Protein AF-A0A5B7AL41-F1 (afdb_monomer_lite)

Organism: Davidia involucrata (NCBI:txid16924)

Structure (mmCIF, N/CA/C/O backbone):
data_AF-A0A5B7AL41-F1
#
_entry.id   AF-A0A5B7AL41-F1
#
loop_
_atom_site.group_PDB
_atom_site.id
_atom_site.type_symbol
_atom_site.label_atom_id
_atom_site.label_alt_id
_atom_site.label_comp_id
_atom_site.label_asym_id
_atom_site.label_entity_id
_atom_site.label_seq_id
_atom_site.pdbx_PDB_ins_code
_atom_site.Cartn_x
_atom_site.Cartn_y
_atom_site.Cartn_z
_atom_site.occupancy
_atom_site.B_iso_or_equiv
_atom_site.auth_seq_id
_atom_site.auth_comp_id
_atom_site.auth_asym_id
_atom_site.auth_atom_id
_atom_site.pdbx_PDB_model_num
ATOM 1 N N . VAL A 1 1 ? -0.081 4.317 -8.641 1.00 76.62 1 VAL A N 1
ATOM 2 C CA . VAL A 1 1 ? -0.497 2.925 -8.338 1.00 76.62 1 VAL A CA 1
ATOM 3 C C . VAL A 1 1 ? -1.844 2.518 -8.952 1.00 76.62 1 VAL A C 1
ATOM 5 O O . VAL A 1 1 ? -1.943 1.401 -9.431 1.00 76.62 1 VAL A O 1
ATOM 8 N N . GLN A 1 2 ? -2.861 3.392 -9.031 1.00 84.31 2 GLN A N 1
ATOM 9 C CA . GLN A 1 2 ? -4.194 3.039 -9.576 1.00 84.31 2 GLN A CA 1
ATOM 10 C C . GLN A 1 2 ? -4.186 2.470 -11.009 1.00 84.31 2 GLN A C 1
ATOM 12 O O . GLN A 1 2 ? -5.017 1.640 -11.354 1.00 84.31 2 GLN A O 1
ATOM 17 N N . LYS A 1 3 ? -3.205 2.856 -11.834 1.00 85.50 3 LYS A N 1
ATOM 18 C CA . LYS A 1 3 ? -3.050 2.375 -13.218 1.00 85.50 3 LYS A CA 1
ATOM 19 C C . LYS A 1 3 ? -2.398 0.987 -13.339 1.00 85.50 3 LYS A C 1
ATOM 21 O O . LYS A 1 3 ? -2.112 0.562 -14.450 1.00 85.50 3 LYS A O 1
ATOM 26 N N . ILE A 1 4 ? -2.139 0.269 -12.241 1.00 90.50 4 ILE A N 1
ATOM 27 C CA . ILE A 1 4 ? -1.418 -1.020 -12.268 1.00 90.50 4 ILE A CA 1
ATOM 28 C C . ILE A 1 4 ? -2.083 -2.068 -13.178 1.00 90.50 4 ILE A C 1
ATOM 30 O O . ILE A 1 4 ? -1.396 -2.867 -13.816 1.00 90.50 4 ILE A O 1
ATOM 34 N N . ASN A 1 5 ? -3.410 -2.028 -13.298 1.00 92.12 5 ASN A N 1
ATOM 35 C CA . ASN A 1 5 ? -4.171 -2.944 -14.146 1.00 92.12 5 ASN A CA 1
ATOM 36 C C . ASN A 1 5 ? -4.150 -2.586 -15.637 1.00 92.12 5 ASN A C 1
ATOM 38 O O . ASN A 1 5 ? -4.479 -3.441 -16.450 1.00 92.12 5 ASN A O 1
ATOM 42 N N . ALA A 1 6 ? -3.699 -1.386 -16.011 1.00 93.12 6 ALA A N 1
ATOM 43 C CA . ALA A 1 6 ? -3.519 -1.019 -17.416 1.00 93.12 6 ALA A CA 1
ATOM 44 C C . ALA A 1 6 ? -2.322 -1.741 -18.064 1.00 93.12 6 ALA A C 1
ATOM 46 O O . ALA A 1 6 ? -2.228 -1.819 -19.285 1.00 93.12 6 ALA A O 1
ATOM 47 N N . PHE A 1 7 ? -1.408 -2.279 -17.253 1.00 93.44 7 PHE A N 1
ATOM 48 C CA . PHE A 1 7 ? -0.200 -2.949 -17.723 1.00 93.44 7 PHE A CA 1
ATOM 49 C C . PHE A 1 7 ? -0.327 -4.465 -17.616 1.00 93.44 7 PHE A C 1
ATOM 51 O O . PHE A 1 7 ? -0.818 -4.982 -16.610 1.00 93.44 7 PHE A O 1
ATOM 58 N N . LYS A 1 8 ? 0.179 -5.183 -18.623 1.00 93.38 8 LYS A N 1
ATOM 59 C CA . LYS A 1 8 ? 0.196 -6.655 -18.641 1.00 93.38 8 LYS A CA 1
ATOM 60 C C . LYS A 1 8 ? 1.533 -7.223 -18.164 1.00 93.38 8 LYS A C 1
ATOM 62 O O . LYS A 1 8 ? 1.548 -8.239 -17.474 1.00 93.38 8 LYS A O 1
ATOM 67 N N . ALA A 1 9 ? 2.653 -6.567 -18.475 1.00 95.38 9 ALA A N 1
ATOM 68 C CA . ALA A 1 9 ? 3.969 -7.089 -18.127 1.00 95.38 9 ALA A CA 1
ATOM 69 C C . ALA A 1 9 ? 4.297 -6.891 -16.630 1.00 95.38 9 ALA A C 1
ATOM 71 O O . ALA A 1 9 ? 4.069 -5.807 -16.082 1.00 95.38 9 ALA A O 1
ATOM 72 N N . PRO A 1 10 ? 4.933 -7.876 -15.961 1.00 93.38 10 PRO A N 1
ATOM 73 C CA . PRO A 1 10 ? 5.306 -7.767 -14.546 1.00 93.38 10 PRO A CA 1
ATOM 74 C C . PRO A 1 10 ? 6.286 -6.614 -14.293 1.00 93.38 10 PRO A C 1
ATOM 76 O O . PRO A 1 10 ? 6.238 -5.974 -13.246 1.00 93.38 10 PRO A O 1
ATOM 79 N N . ARG A 1 11 ? 7.138 -6.295 -15.280 1.00 93.44 11 ARG A N 1
ATOM 80 C CA . ARG A 1 11 ? 8.038 -5.131 -15.246 1.00 93.44 11 ARG A CA 1
ATOM 81 C C . ARG A 1 11 ? 7.278 -3.817 -15.094 1.00 93.44 11 ARG A C 1
ATOM 83 O O . ARG A 1 11 ? 7.656 -2.982 -14.283 1.00 93.44 11 ARG A O 1
ATOM 90 N N . GLU A 1 12 ? 6.254 -3.620 -15.911 1.00 94.38 12 GLU A N 1
ATOM 91 C CA . GLU A 1 12 ? 5.517 -2.360 -15.982 1.00 94.38 12 GLU A CA 1
ATOM 92 C C . GLU A 1 12 ? 4.621 -2.177 -14.756 1.00 94.38 12 GLU A C 1
ATOM 94 O O . GLU A 1 12 ? 4.572 -1.091 -14.178 1.00 94.38 12 GLU A O 1
ATOM 99 N N . LYS A 1 13 ? 3.997 -3.268 -14.290 1.00 94.50 13 LYS A N 1
ATOM 100 C CA . LYS A 1 13 ? 3.268 -3.283 -13.015 1.00 94.50 13 LYS A CA 1
ATOM 101 C C . LYS A 1 13 ? 4.177 -2.893 -11.849 1.00 94.50 13 LYS A C 1
ATOM 103 O O . LYS A 1 13 ? 3.818 -2.015 -11.064 1.00 94.50 13 LYS A O 1
ATOM 108 N N . LEU A 1 14 ? 5.373 -3.486 -11.779 1.00 92.94 14 LEU A N 1
ATOM 109 C CA . LEU A 1 14 ? 6.380 -3.131 -10.780 1.00 92.94 14 LEU A CA 1
ATOM 110 C C . LEU A 1 14 ? 6.813 -1.665 -10.917 1.00 92.94 14 LEU A C 1
ATOM 112 O O . LEU A 1 14 ? 6.890 -0.962 -9.920 1.00 92.94 14 LEU A O 1
ATOM 116 N N . LEU A 1 15 ? 7.022 -1.153 -12.129 1.00 92.94 15 LEU A N 1
ATOM 117 C CA . LEU A 1 15 ? 7.406 0.246 -12.326 1.00 92.94 15 LEU A CA 1
ATOM 118 C C . LEU A 1 15 ? 6.336 1.231 -11.818 1.00 92.94 15 LEU A C 1
ATOM 120 O O . LEU A 1 15 ? 6.678 2.243 -11.209 1.00 92.94 15 LEU A O 1
ATOM 124 N N . CYS A 1 16 ? 5.045 0.927 -11.995 1.00 92.81 16 CYS A N 1
ATOM 125 C CA . CYS A 1 16 ? 3.952 1.737 -11.436 1.00 92.81 16 CYS A CA 1
ATOM 126 C C . CYS A 1 16 ? 4.025 1.835 -9.901 1.00 92.81 16 CYS A C 1
ATOM 128 O O . CYS A 1 16 ? 3.726 2.881 -9.317 1.00 92.81 16 CYS A O 1
ATOM 130 N N . ILE A 1 17 ? 4.435 0.738 -9.269 1.00 90.38 17 ILE A N 1
ATOM 131 C CA . ILE A 1 17 ? 4.696 0.623 -7.838 1.00 90.38 17 ILE A CA 1
ATOM 132 C C . ILE A 1 17 ? 5.919 1.462 -7.439 1.00 90.38 17 ILE A C 1
ATOM 134 O O . ILE A 1 17 ? 5.795 2.332 -6.581 1.00 90.38 17 ILE A O 1
ATOM 138 N N . LEU A 1 18 ? 7.065 1.270 -8.099 1.00 92.25 18 LEU A N 1
ATOM 139 C CA . LEU A 1 18 ? 8.312 1.965 -7.756 1.00 92.25 18 LEU A CA 1
ATOM 140 C C . LEU A 1 18 ? 8.166 3.482 -7.908 1.00 92.25 18 LEU A C 1
ATOM 142 O O . LEU A 1 18 ? 8.621 4.239 -7.056 1.00 92.25 18 LEU A O 1
ATOM 146 N N . ASN A 1 19 ? 7.468 3.932 -8.953 1.00 94.06 19 ASN A N 1
ATOM 147 C CA . ASN A 1 19 ? 7.177 5.349 -9.151 1.00 94.06 19 ASN A CA 1
ATOM 148 C C . ASN A 1 19 ? 6.333 5.923 -8.004 1.00 94.06 19 ASN A C 1
ATOM 150 O O . ASN A 1 19 ? 6.572 7.048 -7.582 1.00 94.06 19 ASN A O 1
ATOM 154 N N . CYS A 1 20 ? 5.384 5.151 -7.463 1.00 94.38 20 CYS A N 1
ATOM 155 C CA . CYS A 1 20 ? 4.616 5.561 -6.287 1.00 94.38 20 CYS A CA 1
ATOM 156 C C . CYS A 1 20 ? 5.526 5.745 -5.063 1.00 94.38 20 CYS A C 1
ATOM 158 O O . CYS A 1 20 ? 5.447 6.770 -4.394 1.00 94.38 20 CYS A O 1
ATOM 160 N N . CYS A 1 21 ? 6.413 4.783 -4.800 1.00 94.81 21 CYS A N 1
ATOM 161 C CA . CYS A 1 21 ? 7.341 4.831 -3.669 1.00 94.81 21 CYS A CA 1
ATOM 162 C C . CYS A 1 21 ? 8.326 6.004 -3.777 1.00 94.81 21 CYS A C 1
ATOM 164 O O . CYS A 1 21 ? 8.546 6.713 -2.801 1.00 94.81 21 CYS A O 1
ATOM 166 N N . ARG A 1 22 ? 8.859 6.270 -4.975 1.00 94.44 22 ARG A N 1
ATOM 167 C CA . ARG A 1 22 ? 9.744 7.419 -5.226 1.00 94.44 22 ARG A CA 1
ATOM 168 C C . ARG A 1 22 ? 9.040 8.754 -5.009 1.00 94.44 22 ARG A C 1
ATOM 170 O O . ARG A 1 22 ? 9.622 9.647 -4.408 1.00 94.44 22 ARG A O 1
ATOM 177 N N . VAL A 1 23 ? 7.785 8.884 -5.447 1.00 95.94 23 VAL A N 1
ATOM 178 C CA . VAL A 1 23 ? 6.986 10.090 -5.175 1.00 95.94 23 VAL A CA 1
ATOM 179 C C . VAL A 1 23 ? 6.793 10.282 -3.671 1.00 95.94 23 VAL A C 1
ATOM 181 O O . VAL A 1 23 ? 7.005 11.387 -3.187 1.00 95.94 23 VAL A O 1
ATOM 184 N N . ILE A 1 24 ? 6.461 9.223 -2.927 1.00 95.62 24 ILE A N 1
ATOM 185 C CA . ILE A 1 24 ? 6.329 9.291 -1.463 1.00 95.62 24 ILE A CA 1
ATOM 186 C C . ILE A 1 24 ? 7.642 9.756 -0.818 1.00 95.62 24 ILE A C 1
ATOM 188 O O . ILE A 1 24 ? 7.625 10.702 -0.038 1.00 95.62 24 ILE A O 1
ATOM 192 N N . ASN A 1 25 ? 8.777 9.153 -1.182 1.00 93.44 25 ASN A N 1
ATOM 193 C CA . ASN A 1 25 ? 10.080 9.533 -0.631 1.00 93.44 25 ASN A CA 1
ATOM 194 C C . ASN A 1 25 ? 10.456 10.979 -0.955 1.00 93.44 25 ASN A C 1
ATOM 196 O O . ASN A 1 25 ? 10.926 11.694 -0.078 1.00 93.44 25 ASN A O 1
ATOM 200 N N . ASN A 1 26 ? 10.195 11.443 -2.177 1.00 93.88 26 ASN A N 1
ATOM 201 C CA . ASN A 1 26 ? 10.446 12.835 -2.546 1.00 93.88 26 ASN A CA 1
ATOM 202 C C . ASN A 1 26 ? 9.580 13.806 -1.729 1.00 93.88 26 ASN A C 1
ATOM 204 O O . ASN A 1 26 ? 10.062 14.854 -1.310 1.00 93.88 26 ASN A O 1
ATOM 208 N N . LEU A 1 27 ? 8.314 13.461 -1.478 1.00 94.94 27 LEU A N 1
ATOM 209 C CA . LEU A 1 27 ? 7.431 14.275 -0.640 1.00 94.94 27 LEU A CA 1
ATOM 210 C C . LEU A 1 27 ? 7.889 14.295 0.822 1.00 94.94 27 LEU A C 1
ATOM 212 O O . LEU A 1 27 ? 7.888 15.358 1.436 1.00 94.94 27 LEU A O 1
ATOM 216 N N . LEU A 1 28 ? 8.318 13.150 1.357 1.00 93.94 28 LEU A N 1
ATOM 217 C CA . LEU A 1 28 ? 8.868 1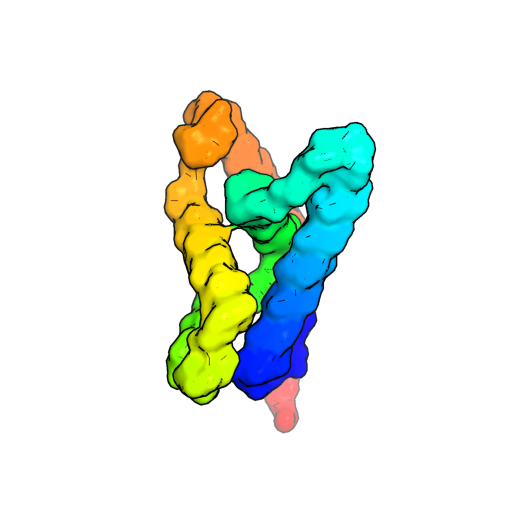3.052 2.709 1.00 93.94 28 LEU A CA 1
ATOM 218 C C . LEU A 1 28 ? 10.153 13.869 2.858 1.00 93.94 28 LEU A C 1
ATOM 220 O O . LEU A 1 28 ? 10.287 14.607 3.828 1.00 93.94 28 LEU A O 1
ATOM 224 N N . LEU A 1 29 ? 11.059 13.790 1.878 1.00 92.31 29 LEU A N 1
ATOM 225 C CA . LEU A 1 29 ? 12.282 14.593 1.853 1.00 92.31 29 LEU A CA 1
ATOM 226 C C . LEU A 1 29 ? 11.948 16.084 1.854 1.00 92.31 29 LEU A C 1
ATOM 228 O O . LEU A 1 29 ? 12.495 16.827 2.657 1.00 92.31 29 LEU A O 1
ATOM 232 N N . ASN A 1 30 ? 11.014 16.520 1.007 1.00 91.00 30 ASN A N 1
ATOM 233 C CA . ASN A 1 30 ? 10.599 17.922 0.954 1.00 91.00 30 ASN A CA 1
ATOM 234 C C . ASN A 1 30 ? 10.001 18.406 2.283 1.00 91.00 30 ASN A C 1
ATOM 236 O O . ASN A 1 30 ? 10.278 19.528 2.699 1.00 91.00 30 ASN A O 1
ATOM 240 N N . ALA A 1 31 ? 9.206 17.567 2.952 1.00 89.62 31 ALA A N 1
ATOM 241 C CA . ALA A 1 31 ? 8.624 17.889 4.252 1.00 89.62 31 ALA A CA 1
ATOM 242 C C . ALA A 1 31 ? 9.681 17.971 5.368 1.00 89.62 31 ALA A C 1
ATOM 244 O O . ALA A 1 31 ? 9.533 18.772 6.284 1.00 89.62 31 ALA A O 1
ATOM 245 N N . SER A 1 32 ? 10.758 17.184 5.283 1.00 87.56 32 SER A N 1
ATOM 246 C CA . SER A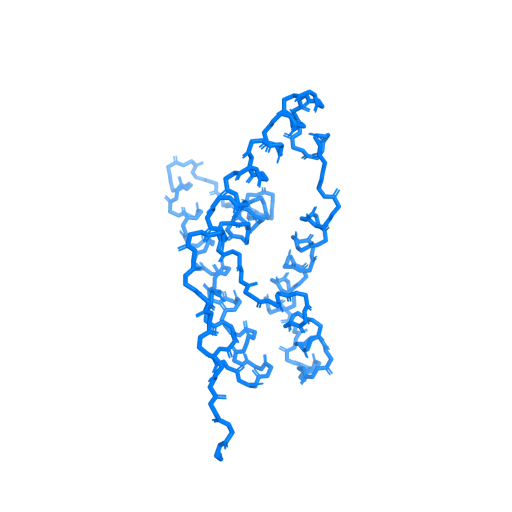 1 32 ? 11.814 17.135 6.299 1.00 87.56 32 SER A CA 1
ATOM 247 C C . SER A 1 32 ? 12.967 18.119 6.063 1.00 87.56 32 SER A C 1
ATOM 249 O O . SER A 1 32 ? 13.885 18.185 6.885 1.00 87.56 32 SER A O 1
ATOM 251 N N . MET A 1 33 ? 12.924 18.920 4.988 1.00 81.19 33 MET A N 1
ATOM 252 C CA . MET A 1 33 ? 13.963 19.913 4.665 1.00 81.19 33 MET A CA 1
ATOM 253 C C . MET A 1 33 ? 14.204 20.916 5.801 1.00 81.19 33 MET A C 1
ATOM 255 O O . MET A 1 33 ? 15.336 21.343 6.009 1.00 81.19 33 MET A O 1
ATOM 259 N N . SER A 1 34 ? 13.166 21.275 6.562 1.00 76.75 34 SER A N 1
ATOM 260 C CA . SER A 1 34 ? 13.278 22.184 7.712 1.00 76.75 34 SER A CA 1
ATOM 261 C C . SER A 1 34 ? 13.851 21.529 8.970 1.00 76.75 34 SER A C 1
ATOM 263 O O . SER A 1 34 ? 14.305 22.230 9.868 1.00 76.75 34 SER A O 1
ATOM 265 N N . GLU A 1 35 ? 13.829 20.199 9.054 1.00 79.00 35 GLU A N 1
ATOM 266 C CA . GLU A 1 35 ? 14.186 19.437 10.258 1.00 79.00 35 GLU A CA 1
ATOM 267 C C . GLU A 1 35 ? 15.593 18.825 10.189 1.00 79.00 35 GLU A C 1
ATOM 269 O O . GLU A 1 35 ? 16.028 18.165 11.130 1.00 79.00 35 GLU A O 1
ATOM 274 N N . ASN A 1 36 ? 16.310 19.032 9.076 1.00 77.38 36 ASN A N 1
ATOM 275 C CA . ASN A 1 36 ? 17.651 18.498 8.809 1.00 77.38 36 ASN A CA 1
ATOM 276 C C . ASN A 1 36 ? 17.780 16.979 9.070 1.00 77.38 36 ASN A C 1
ATOM 278 O O . ASN A 1 36 ? 18.850 16.481 9.425 1.00 77.38 36 ASN A O 1
ATOM 282 N N . ARG A 1 37 ? 16.672 16.243 8.905 1.00 85.62 37 ARG A N 1
ATOM 283 C CA . ARG A 1 37 ? 16.583 14.787 9.066 1.00 85.62 37 ARG A CA 1
ATOM 284 C C . ARG A 1 37 ? 16.252 14.133 7.729 1.00 85.62 37 ARG A C 1
ATOM 286 O O . ARG A 1 37 ? 15.437 14.650 6.961 1.00 85.62 37 ARG A O 1
ATOM 293 N N . VAL A 1 38 ? 16.861 12.981 7.461 1.00 86.81 38 VAL A N 1
ATOM 294 C CA . VAL A 1 38 ? 16.547 12.170 6.278 1.00 86.81 38 VAL A CA 1
ATOM 295 C C . VAL A 1 38 ? 15.461 11.158 6.662 1.00 86.81 38 VAL A C 1
ATOM 297 O O . VAL A 1 38 ? 15.687 10.398 7.604 1.00 86.81 38 VAL A O 1
ATOM 300 N N . PRO A 1 39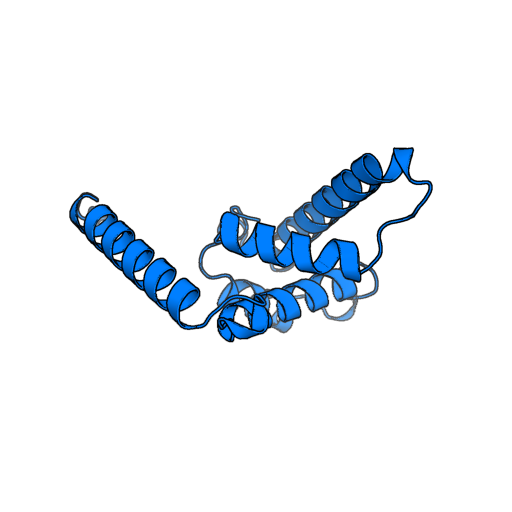 ? 14.307 11.129 5.969 1.00 89.19 39 PRO A N 1
ATOM 301 C CA . PRO A 1 39 ? 13.239 10.176 6.248 1.00 89.19 39 PRO A CA 1
ATOM 302 C C . PRO A 1 39 ? 13.709 8.732 6.070 1.00 89.19 39 PRO A C 1
ATOM 304 O O . PRO A 1 39 ? 14.361 8.397 5.075 1.00 89.19 39 PRO A O 1
ATOM 307 N N . GLY A 1 40 ? 13.362 7.881 7.031 1.00 90.75 40 GLY A N 1
ATOM 308 C CA . GLY A 1 40 ? 13.696 6.459 7.039 1.00 90.75 40 GLY A CA 1
ATOM 309 C C . GLY A 1 40 ? 12.518 5.553 6.677 1.00 90.75 40 GLY A C 1
ATOM 310 O O . GLY A 1 40 ? 11.468 5.992 6.206 1.00 90.75 40 GLY A O 1
ATOM 311 N N . ALA A 1 41 ? 12.684 4.251 6.929 1.00 90.75 41 ALA A N 1
ATOM 312 C CA . ALA A 1 41 ? 11.623 3.261 6.735 1.00 90.75 41 ALA A CA 1
ATOM 313 C C . ALA A 1 41 ? 10.396 3.533 7.623 1.00 90.75 41 ALA A C 1
ATOM 315 O O . ALA A 1 41 ? 9.268 3.357 7.163 1.00 90.75 41 ALA A O 1
ATOM 316 N N . ASP A 1 42 ? 10.616 4.016 8.848 1.00 91.06 42 ASP A N 1
ATOM 317 C CA . ASP A 1 42 ? 9.555 4.309 9.817 1.00 91.06 42 ASP A CA 1
ATOM 318 C C . ASP A 1 42 ? 8.746 5.565 9.451 1.00 91.06 42 ASP A C 1
ATOM 320 O O . ASP A 1 42 ? 7.574 5.660 9.802 1.00 91.06 42 ASP A O 1
ATOM 324 N N . ASP A 1 43 ? 9.321 6.492 8.675 1.00 93.88 43 ASP A N 1
ATOM 325 C CA . ASP A 1 43 ? 8.569 7.594 8.060 1.00 93.88 43 ASP A CA 1
ATOM 326 C C . ASP A 1 43 ? 7.841 7.125 6.784 1.00 93.88 43 ASP A C 1
ATOM 328 O O . ASP A 1 43 ? 6.726 7.551 6.482 1.00 93.88 43 ASP A O 1
ATOM 332 N N . PHE A 1 44 ? 8.466 6.230 6.012 1.00 95.81 44 PHE A N 1
ATOM 333 C CA . PHE A 1 44 ? 7.973 5.791 4.706 1.00 95.81 44 PHE A CA 1
ATOM 334 C C . PHE A 1 44 ? 6.797 4.811 4.779 1.00 95.81 44 PHE A C 1
ATOM 336 O O . PHE A 1 44 ? 5.792 4.996 4.085 1.00 95.81 44 PHE A O 1
ATOM 343 N N . LEU A 1 45 ? 6.916 3.740 5.568 1.00 96.31 45 LEU A N 1
ATOM 344 C CA .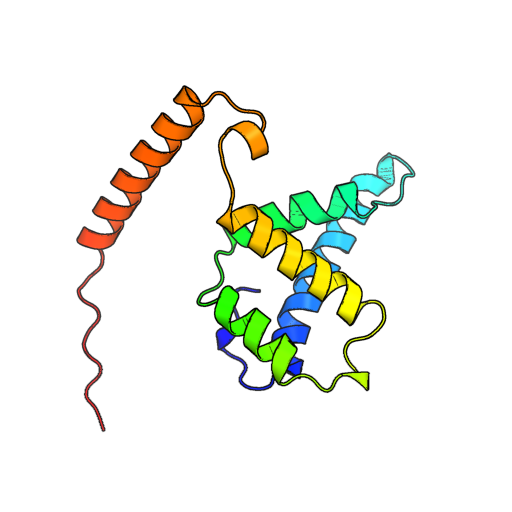 LEU A 1 45 ? 5.959 2.633 5.558 1.00 96.31 45 LEU A CA 1
ATOM 345 C C . LEU A 1 45 ? 4.544 3.056 6.002 1.00 96.31 45 LEU A C 1
ATOM 347 O O . LEU A 1 45 ? 3.594 2.681 5.306 1.00 96.31 45 LEU A O 1
ATOM 351 N N . PRO A 1 46 ? 4.353 3.873 7.058 1.00 96.56 46 PRO A N 1
ATOM 352 C CA . PRO A 1 46 ? 3.024 4.372 7.418 1.00 96.56 46 PRO A CA 1
ATOM 353 C C . PRO A 1 46 ? 2.382 5.197 6.296 1.00 96.56 46 PRO A C 1
ATOM 355 O O . PRO A 1 46 ? 1.198 5.030 5.993 1.00 96.56 46 PRO A O 1
ATOM 358 N N . VAL A 1 47 ? 3.171 6.030 5.606 1.00 97.38 47 VAL A N 1
ATOM 359 C CA . VAL A 1 47 ? 2.685 6.814 4.460 1.00 97.38 47 VAL A CA 1
ATOM 360 C C . VAL A 1 47 ? 2.331 5.902 3.288 1.00 97.38 47 VAL A C 1
ATOM 362 O O . VAL A 1 47 ? 1.303 6.104 2.642 1.00 97.38 47 VAL A O 1
ATOM 365 N N . LEU A 1 48 ? 3.120 4.857 3.032 1.00 97.38 48 LEU A N 1
ATOM 366 C CA . LEU A 1 48 ? 2.804 3.858 2.015 1.00 97.38 48 LEU A CA 1
ATOM 367 C C . LEU A 1 48 ? 1.485 3.131 2.318 1.00 97.38 48 LEU A C 1
ATOM 369 O O . LEU A 1 48 ? 0.659 2.997 1.413 1.00 97.38 48 LEU A O 1
ATOM 373 N N . ILE A 1 49 ? 1.267 2.695 3.564 1.00 97.31 49 ILE A N 1
ATOM 374 C CA . ILE A 1 49 ? 0.013 2.062 4.010 1.00 97.31 49 ILE A CA 1
ATOM 375 C C . ILE A 1 49 ? -1.164 3.007 3.759 1.00 97.31 49 ILE A C 1
ATOM 377 O O . ILE A 1 49 ? -2.133 2.627 3.097 1.00 97.31 49 ILE A O 1
ATOM 381 N N . TYR A 1 50 ? -1.048 4.260 4.201 1.00 96.81 50 TYR A N 1
ATOM 382 C CA . TYR A 1 50 ? -2.075 5.277 3.995 1.00 96.81 50 TYR A CA 1
ATOM 383 C C . TYR A 1 50 ? -2.389 5.494 2.507 1.00 96.81 50 TYR A C 1
ATOM 385 O O . TYR A 1 50 ? -3.554 5.475 2.101 1.00 96.81 50 TYR A O 1
ATOM 393 N N . VAL A 1 51 ? -1.359 5.638 1.666 1.00 96.94 51 VAL A N 1
ATOM 394 C CA . VAL A 1 51 ? -1.524 5.806 0.215 1.00 96.94 51 VAL A CA 1
ATOM 395 C C . VAL A 1 51 ? -2.192 4.581 -0.410 1.00 96.94 51 VAL A C 1
ATOM 397 O O . VAL A 1 51 ? -3.037 4.753 -1.286 1.00 96.94 51 VAL A O 1
ATOM 400 N N . MET A 1 52 ? -1.877 3.356 0.025 1.00 95.56 52 MET A N 1
ATOM 401 C CA . MET A 1 52 ? -2.536 2.144 -0.485 1.00 95.56 52 MET A CA 1
ATOM 402 C C . MET A 1 52 ? -4.018 2.083 -0.104 1.00 95.56 52 MET A C 1
ATOM 404 O O . MET A 1 52 ? -4.837 1.772 -0.969 1.00 95.56 52 MET A O 1
ATOM 408 N N . ILE A 1 53 ? -4.371 2.438 1.138 1.00 95.44 53 ILE A N 1
ATOM 409 C CA . ILE A 1 53 ? -5.769 2.507 1.595 1.00 95.44 53 ILE A CA 1
ATOM 410 C C . ILE A 1 53 ? -6.541 3.542 0.770 1.00 95.44 53 ILE A C 1
ATOM 412 O O . ILE A 1 53 ? -7.611 3.244 0.242 1.00 95.44 53 ILE A O 1
ATOM 416 N N . LYS A 1 54 ? -5.988 4.751 0.611 1.00 95.56 54 LYS A N 1
ATOM 417 C CA . LYS A 1 54 ? -6.649 5.836 -0.130 1.00 95.56 54 LYS A CA 1
ATOM 418 C C . LYS A 1 54 ? -6.735 5.571 -1.629 1.00 95.56 54 LYS A C 1
ATOM 420 O O . LYS A 1 54 ? -7.746 5.890 -2.245 1.00 95.56 54 LYS A O 1
ATOM 425 N N . ALA A 1 55 ? -5.690 5.006 -2.229 1.00 94.88 55 ALA A N 1
ATOM 426 C CA . ALA A 1 55 ? -5.683 4.707 -3.655 1.00 94.88 55 ALA A CA 1
ATOM 427 C C . ALA A 1 55 ? -6.571 3.506 -4.008 1.00 94.88 55 ALA A C 1
ATOM 429 O O . ALA A 1 55 ? -7.052 3.462 -5.141 1.00 94.88 55 ALA A O 1
ATOM 430 N N . ASN A 1 56 ? -6.729 2.554 -3.076 1.00 93.50 56 ASN A N 1
ATOM 431 C CA . ASN A 1 56 ? -7.480 1.302 -3.207 1.00 93.50 56 ASN A CA 1
ATOM 432 C C . ASN A 1 56 ? -7.323 0.636 -4.593 1.00 93.50 56 ASN A C 1
ATOM 434 O O . ASN A 1 56 ? -8.299 0.490 -5.335 1.00 93.50 56 ASN A O 1
ATOM 438 N N . PRO A 1 57 ? -6.086 0.295 -5.011 1.00 92.50 57 PRO A N 1
ATOM 439 C CA . PRO A 1 57 ? -5.852 -0.234 -6.346 1.00 92.50 57 PRO A CA 1
ATOM 440 C C . PRO A 1 57 ? -6.566 -1.585 -6.533 1.00 92.50 57 PRO A C 1
ATOM 442 O O . PRO A 1 57 ? -6.400 -2.492 -5.707 1.00 92.50 57 PRO A O 1
ATOM 445 N N . PRO A 1 58 ? -7.320 -1.766 -7.632 1.00 91.19 58 PRO A N 1
ATOM 446 C CA . PRO A 1 58 ? -8.065 -2.994 -7.866 1.00 91.19 58 PRO A CA 1
ATOM 447 C C . PRO A 1 58 ? -7.123 -4.195 -7.966 1.00 91.19 58 PRO A C 1
ATOM 449 O O . PRO A 1 58 ? -6.054 -4.128 -8.573 1.00 91.19 58 PRO A O 1
ATOM 452 N N . GLN A 1 59 ? -7.539 -5.316 -7.371 1.00 94.31 59 GLN A N 1
ATOM 453 C CA . GLN A 1 59 ? -6.813 -6.590 -7.415 1.00 94.31 59 GLN A CA 1
ATOM 454 C C . GLN A 1 59 ? -5.358 -6.488 -6.917 1.00 94.31 59 GLN A C 1
ATOM 456 O O . GLN A 1 59 ? -4.472 -7.170 -7.439 1.00 94.31 59 GLN A O 1
ATOM 461 N N . LEU A 1 60 ? -5.084 -5.646 -5.912 1.00 93.88 60 LEU A N 1
ATOM 462 C CA . LEU A 1 60 ? -3.733 -5.452 -5.373 1.00 93.88 60 LEU A CA 1
ATOM 463 C C . LEU A 1 60 ? -3.051 -6.777 -5.003 1.00 93.88 60 LEU A C 1
ATOM 465 O O . LEU A 1 60 ? -1.927 -7.024 -5.431 1.00 93.88 60 LEU A O 1
ATOM 469 N N . HIS A 1 61 ? -3.749 -7.655 -4.275 1.00 94.94 61 HIS A N 1
ATOM 470 C CA . HIS A 1 61 ? -3.228 -8.970 -3.886 1.00 94.94 61 HIS A CA 1
ATOM 471 C C . HIS A 1 61 ? -2.735 -9.772 -5.101 1.00 94.94 61 HIS A C 1
ATOM 473 O O . HIS A 1 61 ? -1.596 -10.243 -5.121 1.00 94.94 61 HIS A O 1
ATOM 479 N N . SER A 1 62 ? -3.574 -9.890 -6.132 1.00 96.38 62 SER A N 1
ATOM 480 C CA . SER A 1 62 ? -3.250 -10.641 -7.347 1.00 96.38 62 SER A CA 1
ATOM 481 C C . SER A 1 62 ? -2.108 -9.996 -8.128 1.00 96.38 62 SER A C 1
ATOM 483 O O . SER A 1 62 ? -1.233 -10.707 -8.611 1.00 96.38 62 SER A O 1
ATOM 485 N N . ASN A 1 63 ? -2.063 -8.663 -8.209 1.00 96.12 63 ASN A N 1
ATOM 486 C CA . ASN A 1 63 ? -0.968 -7.947 -8.863 1.00 96.12 63 ASN A CA 1
ATOM 487 C C . ASN A 1 63 ? 0.378 -8.190 -8.172 1.00 96.12 63 ASN A C 1
ATOM 489 O O . ASN A 1 63 ? 1.364 -8.465 -8.854 1.00 96.12 63 ASN A O 1
ATOM 493 N N . LEU A 1 64 ? 0.428 -8.119 -6.837 1.00 95.44 64 LEU A N 1
ATOM 494 C CA . LEU A 1 64 ? 1.660 -8.377 -6.089 1.00 95.44 64 LEU A CA 1
ATOM 495 C C . LEU A 1 64 ? 2.119 -9.826 -6.275 1.00 95.44 64 LEU A C 1
ATOM 497 O O . LEU A 1 64 ? 3.280 -10.059 -6.608 1.00 95.44 64 LEU A O 1
ATOM 501 N N . LYS A 1 65 ? 1.200 -10.794 -6.168 1.00 95.88 65 LYS A N 1
ATOM 502 C CA . LYS A 1 65 ? 1.507 -12.211 -6.407 1.00 95.88 65 LYS A CA 1
ATOM 503 C C . LYS A 1 65 ? 1.997 -12.459 -7.837 1.00 95.88 65 LYS A C 1
ATOM 505 O O . LYS A 1 65 ? 2.959 -13.192 -8.038 1.00 95.88 65 LYS A O 1
ATOM 510 N N . PHE A 1 66 ? 1.384 -11.814 -8.827 1.00 96.31 66 PHE A N 1
ATOM 511 C CA . PHE A 1 66 ? 1.808 -11.897 -10.223 1.00 96.31 66 PHE A CA 1
ATOM 512 C C . PHE A 1 66 ? 3.229 -11.356 -10.425 1.00 96.31 66 PHE A C 1
ATOM 514 O O . PHE A 1 66 ? 4.051 -12.009 -11.063 1.00 96.31 66 PHE A O 1
ATOM 521 N N . ILE A 1 67 ? 3.555 -10.194 -9.853 1.00 95.38 67 ILE A N 1
ATOM 522 C CA . ILE A 1 67 ? 4.917 -9.646 -9.924 1.00 95.38 67 ILE A CA 1
ATOM 523 C C . ILE A 1 67 ? 5.908 -10.610 -9.267 1.00 95.38 67 ILE A C 1
ATOM 525 O O . ILE A 1 67 ? 6.936 -10.901 -9.868 1.00 95.38 67 ILE A O 1
ATOM 529 N N . GLN A 1 68 ? 5.587 -11.144 -8.087 1.00 93.69 68 GLN A N 1
ATOM 530 C CA . GLN A 1 68 ? 6.456 -12.078 -7.368 1.00 93.69 68 GLN A CA 1
ATOM 531 C C . GLN A 1 68 ? 6.757 -13.350 -8.171 1.00 93.69 68 GLN A C 1
ATOM 533 O O . GLN A 1 68 ? 7.881 -13.835 -8.136 1.00 93.69 68 GLN A O 1
ATOM 538 N N . LEU A 1 69 ? 5.767 -13.889 -8.888 1.00 94.69 69 LEU A N 1
ATOM 539 C CA . LEU A 1 69 ? 5.910 -15.145 -9.630 1.00 94.69 69 LEU A CA 1
ATOM 540 C C . LEU A 1 69 ? 6.538 -14.971 -11.019 1.00 94.69 69 LEU A C 1
ATOM 542 O O . LEU A 1 69 ? 7.246 -15.862 -11.478 1.00 94.69 69 LEU A O 1
ATOM 546 N N . TYR A 1 70 ? 6.266 -13.855 -11.703 1.00 95.38 70 TYR A N 1
ATOM 547 C CA . TYR A 1 70 ? 6.598 -13.695 -13.126 1.00 95.38 70 TYR A CA 1
ATOM 548 C C . TYR A 1 70 ? 7.651 -12.616 -13.415 1.00 95.38 70 TYR A C 1
ATOM 550 O O . TYR A 1 70 ? 8.079 -12.456 -14.562 1.00 95.38 70 TYR A O 1
ATOM 558 N N . ARG A 1 71 ? 8.106 -11.847 -12.417 1.00 93.38 71 ARG A N 1
ATOM 559 C CA . ARG A 1 71 ? 9.257 -10.949 -12.587 1.00 93.38 71 ARG A CA 1
ATOM 560 C C . ARG A 1 71 ? 10.545 -11.775 -12.604 1.00 93.38 71 ARG A C 1
ATOM 562 O O . ARG A 1 71 ? 10.744 -12.644 -11.767 1.00 93.38 71 ARG A O 1
ATOM 569 N N . ARG A 1 72 ? 11.465 -11.464 -13.527 1.00 89.19 72 ARG A N 1
ATOM 570 C CA . ARG A 1 72 ? 12.810 -12.065 -13.532 1.00 89.19 72 ARG A CA 1
ATOM 571 C C . ARG A 1 72 ? 13.496 -11.813 -12.185 1.00 89.19 72 ARG A C 1
ATOM 573 O O . ARG A 1 72 ? 13.713 -10.654 -11.840 1.00 89.19 72 ARG A O 1
ATOM 580 N N . GLN A 1 73 ? 13.873 -12.871 -11.468 1.00 82.50 73 GLN A N 1
ATOM 581 C CA . GLN A 1 73 ? 14.411 -12.755 -10.107 1.00 82.50 73 GLN A CA 1
ATOM 582 C C . GLN A 1 73 ? 15.699 -11.920 -10.040 1.00 82.50 73 GLN A C 1
ATOM 584 O O . GLN A 1 73 ? 15.863 -11.122 -9.124 1.00 82.50 73 GLN A O 1
ATOM 589 N N . ALA A 1 74 ? 16.561 -12.021 -11.059 1.00 85.12 74 ALA A N 1
ATOM 590 C CA . ALA A 1 74 ? 17.781 -11.214 -11.184 1.00 85.12 74 ALA A CA 1
ATOM 591 C C . ALA A 1 74 ? 17.519 -9.693 -11.233 1.00 85.12 74 ALA A C 1
ATOM 593 O O . ALA A 1 74 ? 18.423 -8.895 -11.025 1.00 85.12 74 ALA A O 1
ATOM 594 N N . GLU A 1 75 ? 16.280 -9.288 -11.512 1.00 84.38 75 GLU A N 1
ATOM 595 C CA . GLU A 1 75 ? 15.857 -7.894 -11.655 1.00 84.38 75 GLU A CA 1
ATOM 596 C C . GLU A 1 75 ? 15.003 -7.404 -10.478 1.00 84.38 75 GLU A C 1
ATOM 598 O O . GLU A 1 75 ? 14.525 -6.267 -10.489 1.00 84.38 75 GLU A O 1
ATOM 603 N N . LEU A 1 76 ? 14.734 -8.276 -9.505 1.00 86.50 76 LEU A N 1
ATOM 604 C CA . LEU A 1 76 ? 14.027 -7.950 -8.273 1.00 86.50 76 LEU A CA 1
ATOM 605 C C . LEU A 1 76 ? 15.050 -7.906 -7.134 1.00 86.50 76 LEU A C 1
ATOM 607 O O . LEU A 1 76 ? 15.042 -8.736 -6.231 1.00 86.50 76 LEU A O 1
ATOM 611 N N . VAL A 1 77 ? 15.971 -6.946 -7.227 1.00 88.94 77 VAL A N 1
ATOM 612 C CA . VAL A 1 77 ? 17.097 -6.746 -6.303 1.00 88.94 77 VAL A CA 1
ATOM 613 C C . VAL A 1 77 ? 17.189 -5.275 -5.882 1.00 88.94 77 VAL A C 1
ATOM 615 O O . VAL A 1 77 ? 16.605 -4.405 -6.531 1.00 88.94 77 VAL A O 1
ATOM 618 N N . SER A 1 78 ? 17.931 -4.989 -4.806 1.00 92.62 78 SER A N 1
ATOM 619 C CA . SER A 1 78 ? 18.185 -3.625 -4.309 1.00 92.62 78 SER A CA 1
ATOM 620 C C . SER A 1 78 ? 16.888 -2.821 -4.076 1.00 92.62 78 SER A C 1
ATOM 622 O O . SER A 1 78 ? 15.952 -3.343 -3.471 1.00 92.62 78 SER A O 1
ATOM 624 N N . GLU A 1 79 ? 16.806 -1.576 -4.559 1.00 92.31 79 GLU A N 1
ATOM 625 C CA . GLU A 1 79 ? 15.654 -0.670 -4.419 1.00 92.31 79 GLU A CA 1
ATOM 626 C C . GLU A 1 79 ? 14.330 -1.340 -4.828 1.00 92.31 79 GLU A C 1
ATOM 628 O O . GLU A 1 79 ? 13.317 -1.212 -4.136 1.00 92.31 79 GLU A O 1
ATOM 633 N N . ALA A 1 80 ? 14.335 -2.107 -5.925 1.00 91.88 80 ALA A N 1
ATOM 634 C CA . ALA A 1 80 ? 13.132 -2.770 -6.415 1.00 91.88 80 ALA A CA 1
ATOM 635 C C . ALA A 1 80 ? 12.629 -3.846 -5.444 1.00 91.88 80 ALA A C 1
ATOM 637 O O . ALA A 1 80 ? 11.428 -3.920 -5.184 1.00 91.88 80 ALA A O 1
ATOM 638 N N . ALA A 1 81 ? 13.540 -4.650 -4.887 1.00 93.56 81 ALA A N 1
ATOM 639 C CA . ALA A 1 81 ? 13.202 -5.638 -3.866 1.00 93.56 81 ALA A CA 1
ATOM 640 C C . ALA A 1 81 ? 12.731 -4.964 -2.574 1.00 93.56 81 ALA A C 1
ATOM 642 O O . ALA A 1 81 ? 11.723 -5.369 -2.007 1.00 93.56 81 ALA A O 1
ATOM 643 N N . TYR A 1 82 ? 13.416 -3.902 -2.145 1.00 94.31 82 TYR A N 1
ATOM 644 C CA . TYR A 1 82 ? 13.079 -3.162 -0.933 1.00 94.31 82 TYR A CA 1
ATOM 645 C C . TYR A 1 82 ? 11.652 -2.597 -0.975 1.00 94.31 82 TYR A C 1
ATOM 647 O O . TYR A 1 82 ? 10.855 -2.857 -0.070 1.00 94.31 82 TYR A O 1
ATOM 655 N N . TYR A 1 83 ? 11.286 -1.869 -2.035 1.00 94.69 83 TYR A N 1
ATOM 656 C CA . TYR A 1 83 ? 9.928 -1.330 -2.154 1.00 94.69 83 TYR A CA 1
ATOM 657 C C . TYR A 1 83 ? 8.880 -2.422 -2.349 1.00 94.69 83 TYR A C 1
ATOM 659 O O . TYR A 1 83 ? 7.772 -2.301 -1.825 1.00 94.69 83 TYR A O 1
ATOM 667 N N . PHE A 1 84 ? 9.214 -3.495 -3.071 1.00 95.00 84 PHE A N 1
ATOM 668 C CA . PHE A 1 84 ? 8.305 -4.624 -3.218 1.00 95.00 84 PHE A CA 1
ATOM 669 C C . PHE A 1 84 ? 8.005 -5.281 -1.864 1.00 95.00 84 PHE A C 1
ATOM 671 O O . PHE A 1 84 ? 6.838 -5.494 -1.542 1.00 95.00 84 PHE A O 1
ATOM 678 N N . THR A 1 85 ? 9.024 -5.507 -1.030 1.00 95.19 85 THR A N 1
ATOM 679 C CA . THR A 1 85 ? 8.856 -6.014 0.339 1.00 95.19 85 THR A CA 1
ATOM 680 C C . THR A 1 85 ? 7.994 -5.078 1.181 1.00 95.19 85 THR A C 1
ATOM 682 O O . THR A 1 85 ? 7.038 -5.538 1.796 1.00 95.19 85 THR A O 1
ATOM 685 N N . ASN A 1 86 ? 8.249 -3.765 1.152 1.00 95.88 86 ASN A N 1
ATOM 686 C CA . ASN A 1 86 ? 7.429 -2.788 1.880 1.00 95.88 86 ASN A CA 1
ATOM 687 C C . ASN A 1 86 ? 5.956 -2.814 1.447 1.00 95.88 86 ASN A C 1
ATOM 689 O O . ASN A 1 86 ? 5.066 -2.690 2.282 1.00 95.88 86 ASN A O 1
ATOM 693 N N . LEU A 1 87 ? 5.675 -3.016 0.158 1.00 95.19 87 LEU A N 1
ATOM 694 C CA . LEU A 1 87 ? 4.304 -3.160 -0.333 1.00 95.19 87 LEU A CA 1
ATOM 695 C C . LEU A 1 87 ? 3.642 -4.460 0.099 1.00 95.19 87 LEU A C 1
ATOM 697 O O . LEU A 1 87 ? 2.453 -4.453 0.413 1.00 95.19 87 LEU A O 1
ATOM 701 N N . VAL A 1 88 ? 4.384 -5.567 0.110 1.00 95.94 88 VAL A N 1
ATOM 702 C CA . VAL A 1 88 ? 3.882 -6.835 0.646 1.00 95.94 88 VAL A CA 1
ATOM 703 C C . VAL A 1 88 ? 3.560 -6.675 2.132 1.00 95.94 88 VAL A C 1
ATOM 705 O O . VAL A 1 88 ? 2.468 -7.066 2.539 1.00 95.94 88 VAL A O 1
ATOM 708 N N . SER A 1 89 ? 4.430 -6.021 2.907 1.00 96.19 89 SER A N 1
ATOM 709 C CA . SER A 1 89 ? 4.188 -5.693 4.317 1.00 96.19 89 SER A CA 1
ATOM 710 C C . SER A 1 89 ? 2.976 -4.781 4.501 1.00 96.19 89 SER A C 1
ATOM 712 O O . SER A 1 89 ? 2.106 -5.095 5.306 1.00 96.19 89 SER A O 1
ATOM 714 N N . ALA A 1 90 ? 2.859 -3.705 3.716 1.00 96.69 90 ALA A N 1
ATOM 715 C CA . ALA A 1 90 ? 1.717 -2.794 3.772 1.00 96.69 90 ALA A CA 1
ATOM 716 C C . ALA A 1 90 ? 0.401 -3.515 3.450 1.00 96.69 90 ALA A C 1
ATOM 718 O O . ALA A 1 90 ? -0.591 -3.351 4.155 1.00 96.69 90 ALA A O 1
ATOM 719 N N . LYS A 1 91 ? 0.392 -4.362 2.414 1.00 95.88 91 LYS A N 1
ATOM 720 C CA . LYS A 1 91 ? -0.762 -5.200 2.077 1.00 95.88 91 LYS A CA 1
ATOM 721 C C . LYS A 1 91 ? -1.109 -6.144 3.228 1.00 95.88 91 LYS A C 1
ATOM 723 O O . LYS A 1 91 ? -2.289 -6.293 3.514 1.00 95.88 91 LYS A O 1
ATOM 728 N N . SER A 1 92 ? -0.127 -6.800 3.847 1.00 96.69 92 SER A N 1
ATOM 729 C CA . SER A 1 92 ? -0.379 -7.710 4.973 1.00 96.69 92 SER A CA 1
ATOM 730 C C . SER A 1 92 ? -0.947 -6.959 6.177 1.00 96.69 92 SER A C 1
ATOM 732 O O . SER A 1 92 ? -1.974 -7.371 6.696 1.00 96.69 92 SER A O 1
ATOM 734 N N . PHE A 1 93 ? -0.376 -5.802 6.527 1.00 97.31 93 PHE A N 1
ATOM 735 C CA . PHE A 1 93 ? -0.906 -4.937 7.583 1.00 97.31 93 PHE A CA 1
ATOM 736 C C . PHE A 1 93 ? -2.369 -4.555 7.336 1.00 97.31 93 PHE A C 1
ATOM 738 O O . PHE A 1 93 ? -3.185 -4.672 8.233 1.00 97.31 93 PHE A O 1
ATOM 745 N N . ILE A 1 94 ? -2.719 -4.145 6.111 1.00 96.56 94 ILE A N 1
ATOM 746 C CA . ILE A 1 94 ? -4.097 -3.758 5.762 1.00 96.56 94 ILE A CA 1
ATOM 747 C C . ILE A 1 94 ? -5.074 -4.937 5.882 1.00 96.56 94 ILE A C 1
ATOM 749 O O . ILE A 1 94 ? -6.231 -4.729 6.237 1.00 96.56 94 ILE A O 1
ATOM 753 N N . VAL A 1 95 ? -4.641 -6.158 5.551 1.00 95.50 95 VAL A N 1
ATOM 754 C CA . VAL A 1 95 ? -5.498 -7.356 5.620 1.00 95.50 95 VAL A CA 1
ATOM 755 C C . VAL A 1 95 ? -5.842 -7.712 7.063 1.00 95.50 95 VAL A C 1
ATOM 757 O O . VAL A 1 95 ? -6.988 -8.061 7.329 1.00 95.50 95 VAL A O 1
ATOM 760 N N . ASP A 1 96 ? -4.874 -7.584 7.965 1.00 95.44 96 ASP A N 1
ATOM 761 C CA . ASP A 1 96 ? -5.012 -7.964 9.373 1.00 95.44 96 ASP A CA 1
ATOM 762 C C . ASP A 1 96 ? -5.314 -6.754 10.284 1.00 95.44 96 ASP A C 1
ATOM 764 O O . ASP A 1 96 ? -5.187 -6.843 11.502 1.00 95.44 96 ASP A O 1
ATOM 768 N N . LEU A 1 97 ? -5.691 -5.610 9.700 1.00 96.56 97 LEU A N 1
ATOM 769 C CA . LEU A 1 97 ? -5.870 -4.342 10.407 1.00 96.56 97 LEU A CA 1
ATOM 770 C C . LEU A 1 97 ? -7.041 -4.396 11.396 1.00 96.56 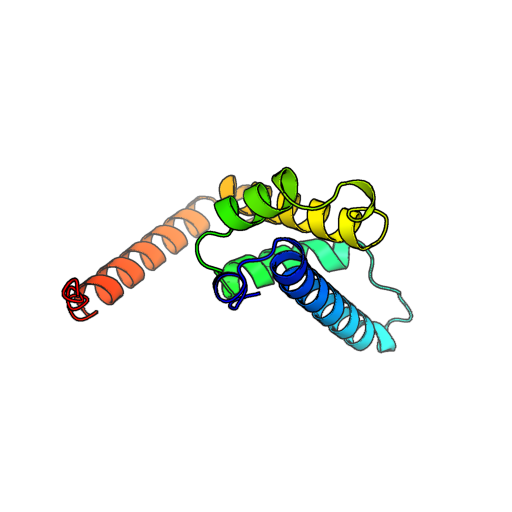97 LEU A C 1
ATOM 772 O O . LEU A 1 97 ? -8.180 -4.683 11.022 1.00 96.56 97 LEU A O 1
ATOM 776 N N . ASP A 1 98 ? -6.760 -4.006 12.638 1.00 96.81 98 ASP A N 1
ATOM 777 C CA . ASP A 1 98 ? -7.720 -3.883 13.736 1.00 96.81 98 ASP A CA 1
ATOM 778 C C . ASP A 1 98 ? -7.547 -2.561 14.517 1.00 96.81 98 ASP A C 1
ATOM 780 O O . ASP A 1 98 ? -6.687 -1.731 14.199 1.00 96.81 98 ASP A O 1
ATOM 784 N N . ALA A 1 99 ? -8.375 -2.348 15.547 1.00 97.50 99 ALA A N 1
ATOM 785 C CA . ALA A 1 99 ? -8.334 -1.141 16.376 1.00 97.50 99 ALA A CA 1
ATOM 786 C C . ALA A 1 99 ? -6.967 -0.949 17.056 1.00 97.50 99 ALA A C 1
ATOM 788 O O . ALA A 1 99 ? -6.398 0.147 17.047 1.00 97.50 99 ALA A O 1
ATOM 789 N N . LYS A 1 100 ? -6.390 -2.042 17.575 1.00 97.00 100 LYS A N 1
ATOM 790 C CA . LYS A 1 100 ? -5.084 -2.041 18.243 1.00 97.00 100 LYS A CA 1
ATOM 791 C C . LYS A 1 100 ? -3.961 -1.625 17.295 1.00 97.00 100 LYS A C 1
ATOM 793 O O . LYS A 1 100 ? -3.084 -0.861 17.692 1.00 97.00 100 LYS A O 1
ATOM 798 N N . SER A 1 101 ? -4.003 -2.084 16.047 1.00 95.38 101 SER A N 1
ATOM 799 C CA . SER A 1 101 ? -3.040 -1.729 14.999 1.00 95.38 101 SER A CA 1
ATOM 800 C C . SER A 1 101 ? -3.032 -0.229 14.698 1.00 95.38 101 SER A C 1
ATOM 802 O O . SER A 1 101 ? -1.991 0.318 14.340 1.00 95.38 101 SER A O 1
ATOM 804 N N . LEU A 1 102 ? -4.178 0.442 14.861 1.00 95.06 102 LEU A N 1
ATOM 805 C CA . LEU A 1 102 ? -4.335 1.888 14.684 1.00 95.06 102 LEU A CA 1
ATOM 806 C C . LEU A 1 102 ? -4.198 2.692 15.984 1.00 95.06 102 LEU A C 1
ATOM 808 O O . LEU A 1 102 ? -4.234 3.918 15.936 1.00 95.06 102 LEU A O 1
ATOM 812 N N . SER A 1 103 ? -4.006 2.025 17.126 1.00 96.62 103 SER A N 1
ATOM 813 C CA . SER A 1 103 ? -3.971 2.654 18.454 1.00 96.62 103 SER A CA 1
ATOM 814 C C . SER A 1 103 ? -5.233 3.462 18.787 1.00 96.62 103 SER A C 1
ATOM 816 O O . SER A 1 103 ? -5.139 4.525 19.399 1.00 96.62 103 SER A O 1
ATOM 818 N N . ILE A 1 104 ? -6.406 2.960 18.393 1.00 96.75 104 ILE A N 1
ATOM 819 C CA . ILE A 1 104 ? -7.709 3.557 18.724 1.00 96.75 104 ILE A CA 1
ATOM 820 C C . ILE A 1 104 ? -8.561 2.600 19.561 1.00 96.75 104 ILE A C 1
ATOM 822 O O . ILE A 1 104 ? -8.258 1.407 19.645 1.00 96.75 104 ILE A O 1
ATOM 826 N N . ASP A 1 105 ? -9.613 3.123 20.195 1.00 97.94 105 ASP A N 1
ATOM 827 C CA . ASP A 1 105 ? -10.538 2.296 20.971 1.00 97.94 105 ASP A CA 1
ATOM 828 C C . ASP A 1 105 ? -11.318 1.330 20.066 1.00 97.94 105 ASP A C 1
ATOM 830 O O . ASP A 1 105 ? -11.677 1.658 18.932 1.00 97.94 105 ASP A O 1
ATOM 834 N N . GLU A 1 106 ? -11.612 0.134 20.579 1.00 97.81 106 GLU A N 1
ATOM 835 C CA . GLU A 1 106 ? -12.364 -0.876 19.826 1.00 97.81 106 GLU A CA 1
ATOM 836 C C . GLU A 1 106 ? -13.766 -0.368 19.463 1.00 97.81 106 GLU A C 1
ATOM 838 O O . GLU A 1 106 ? -14.242 -0.602 18.354 1.00 97.81 106 GLU A O 1
ATOM 843 N N . THR A 1 107 ? -14.415 0.381 20.355 1.00 97.88 107 THR A N 1
ATOM 844 C CA . THR A 1 107 ? -15.744 0.954 20.110 1.00 97.88 107 THR A CA 1
ATOM 845 C C . THR A 1 107 ? -15.685 1.974 18.979 1.00 97.88 107 THR A C 1
ATOM 847 O O . THR A 1 107 ? -16.451 1.866 18.022 1.00 97.88 107 THR A O 1
ATOM 850 N N . GLU A 1 108 ? -14.722 2.900 19.030 1.00 97.94 108 GLU A N 1
ATOM 851 C CA . GLU A 1 108 ? -14.509 3.918 17.991 1.00 97.94 108 GLU A CA 1
ATOM 852 C C . GLU A 1 108 ? -14.230 3.278 16.619 1.00 97.94 108 GLU A C 1
ATOM 854 O O . GLU A 1 108 ? -14.785 3.695 15.592 1.00 97.94 108 GLU A O 1
ATOM 859 N N . PHE A 1 109 ? -13.409 2.223 16.593 1.00 97.88 109 PHE A N 1
ATOM 860 C CA . PHE A 1 109 ? -13.129 1.461 15.379 1.00 97.88 109 PHE A CA 1
ATOM 861 C C . PHE A 1 109 ? -14.397 0.806 14.817 1.00 97.88 109 PHE A C 1
ATOM 863 O O . PHE A 1 109 ? -14.698 0.959 13.630 1.00 97.88 109 PHE A O 1
ATOM 870 N N . GLN A 1 110 ? -15.165 0.095 15.650 1.00 97.94 110 GLN A N 1
ATOM 871 C CA . GLN A 1 110 ? -16.376 -0.598 15.206 1.00 97.94 110 GLN A CA 1
ATOM 872 C C . GLN A 1 110 ? -17.458 0.375 14.733 1.00 97.94 110 GLN A C 1
ATOM 874 O O . GLN A 1 110 ? -18.073 0.129 13.693 1.00 97.94 110 GLN A O 1
ATOM 879 N N . GLU A 1 111 ? -17.662 1.494 15.429 1.00 98.06 111 GLU A N 1
ATOM 880 C CA . GLU A 1 111 ? -18.595 2.547 15.018 1.00 98.06 111 GLU A CA 1
ATOM 881 C C . GLU A 1 111 ? -18.211 3.122 13.648 1.00 98.06 111 GLU A C 1
ATOM 883 O O . GLU A 1 111 ? -19.041 3.176 12.733 1.00 98.06 111 GLU A O 1
ATOM 888 N N . SER A 1 112 ? -16.930 3.451 13.456 1.00 97.12 112 SER A N 1
ATOM 889 C CA . SER A 1 112 ? -16.402 3.944 12.178 1.00 97.12 112 SER A CA 1
ATOM 890 C C . SER A 1 112 ? -16.580 2.926 11.045 1.00 97.12 112 SER A C 1
ATOM 892 O O . SER A 1 112 ? -17.012 3.275 9.940 1.00 97.12 112 SER A O 1
ATOM 894 N N . MET A 1 113 ? -16.302 1.645 11.307 1.00 96.75 113 MET A N 1
ATOM 895 C CA . MET A 1 113 ? -16.466 0.564 10.331 1.00 96.75 113 MET A CA 1
ATOM 896 C C . MET A 1 113 ? -17.936 0.318 9.975 1.00 96.75 113 MET A C 1
ATOM 898 O O . MET A 1 113 ? -18.254 0.057 8.810 1.00 96.75 113 MET A O 1
ATOM 902 N 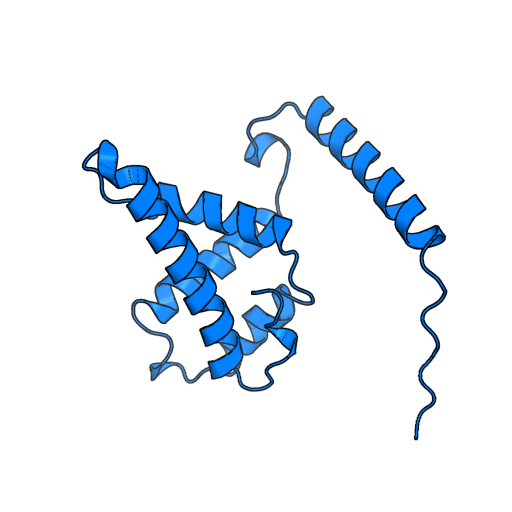N . GLN A 1 114 ? -18.849 0.415 10.942 1.00 97.00 114 GLN A N 1
ATOM 903 C CA . GLN A 1 114 ? -20.289 0.310 10.701 1.00 97.00 114 GLN A CA 1
ATOM 904 C C . GLN A 1 114 ? -20.798 1.476 9.852 1.00 97.00 114 GLN A C 1
ATOM 906 O O . GLN A 1 114 ? -21.472 1.242 8.843 1.00 97.00 114 GLN A O 1
ATOM 911 N N . ALA A 1 115 ? -20.414 2.709 10.190 1.00 97.00 115 ALA A N 1
ATOM 912 C CA . ALA A 1 115 ? -20.753 3.892 9.407 1.00 97.00 115 ALA A CA 1
ATOM 913 C C . ALA A 1 115 ? -20.250 3.768 7.957 1.00 97.00 115 ALA A C 1
ATOM 915 O O . ALA A 1 115 ? -21.015 3.960 7.009 1.00 97.00 115 ALA A O 1
ATOM 916 N N . ALA A 1 116 ? -18.998 3.340 7.761 1.00 95.31 116 ALA A N 1
ATOM 917 C CA . ALA A 1 116 ? -18.428 3.125 6.431 1.00 95.31 116 ALA A CA 1
ATOM 918 C C . ALA A 1 116 ? -19.187 2.054 5.621 1.00 95.31 116 ALA A C 1
ATOM 920 O O . ALA A 1 116 ? -19.415 2.231 4.422 1.00 95.31 116 ALA A O 1
ATOM 921 N N . ARG A 1 117 ? -19.629 0.956 6.254 1.00 95.00 117 ARG A N 1
ATOM 922 C CA . ARG A 1 117 ? -20.427 -0.095 5.590 1.00 95.00 117 ARG A CA 1
ATOM 923 C C . ARG A 1 117 ? -21.775 0.424 5.095 1.00 95.00 117 ARG A C 1
ATOM 925 O O . ARG A 1 117 ? -22.192 0.042 4.000 1.00 95.00 117 ARG A O 1
ATOM 932 N N . LEU A 1 118 ? -22.443 1.279 5.871 1.00 95.06 118 LEU A N 1
ATOM 933 C CA . LEU A 1 118 ? -23.707 1.900 5.464 1.00 95.06 118 LEU A CA 1
ATOM 934 C C . LEU A 1 118 ? -23.504 2.784 4.231 1.00 95.06 118 LEU A C 1
ATOM 936 O O . LEU A 1 118 ? -24.194 2.593 3.229 1.00 95.06 118 LEU A O 1
ATOM 940 N N . VAL A 1 119 ? -22.479 3.641 4.248 1.00 94.81 119 VAL A N 1
ATOM 941 C CA . VAL A 1 119 ? -22.120 4.491 3.100 1.00 94.81 119 VAL A CA 1
ATOM 942 C C . VAL A 1 119 ? -21.820 3.648 1.858 1.00 94.81 119 VAL A C 1
ATOM 944 O O . VAL A 1 119 ? -22.346 3.923 0.779 1.00 94.81 119 VAL A O 1
ATOM 947 N N . ILE A 1 120 ? -21.020 2.583 1.983 1.00 90.56 120 ILE A N 1
ATOM 948 C CA . ILE A 1 120 ? -20.702 1.692 0.853 1.00 90.56 120 ILE A CA 1
ATOM 949 C C . ILE A 1 120 ? -21.969 1.029 0.304 1.00 90.56 120 ILE A C 1
ATOM 951 O O . ILE A 1 120 ? -22.146 0.965 -0.914 1.00 90.56 120 ILE A O 1
ATOM 955 N N . ARG A 1 121 ? -22.866 0.552 1.178 1.00 91.31 121 ARG A N 1
ATOM 956 C CA . ARG A 1 121 ? -24.133 -0.071 0.772 1.00 91.31 121 ARG A CA 1
ATOM 957 C C . ARG A 1 121 ? -25.007 0.908 -0.008 1.00 91.31 121 ARG A C 1
ATOM 959 O O . ARG A 1 121 ? -25.495 0.553 -1.076 1.00 91.31 121 ARG A O 1
ATOM 966 N N . GLU A 1 122 ? -25.165 2.131 0.484 1.00 89.12 122 GLU A N 1
ATOM 967 C CA . GLU A 1 122 ? -25.937 3.173 -0.199 1.00 89.12 122 GLU A CA 1
ATOM 968 C C . GLU A 1 122 ? -25.325 3.561 -1.547 1.00 89.12 122 GLU A C 1
ATOM 970 O O . GLU A 1 122 ? -26.037 3.672 -2.546 1.00 89.12 122 GLU A O 1
ATOM 975 N N . THR A 1 123 ? -24.001 3.718 -1.596 1.00 84.00 123 THR A N 1
ATOM 976 C CA . THR A 1 123 ? -23.276 4.065 -2.827 1.00 84.00 123 THR A CA 1
ATOM 977 C C . THR A 1 123 ? -23.433 2.969 -3.882 1.00 84.00 123 THR A C 1
ATOM 979 O O . THR A 1 123 ? -23.617 3.261 -5.061 1.00 84.00 123 THR A O 1
ATOM 982 N N . ARG A 1 124 ? -23.423 1.696 -3.464 1.00 78.44 124 ARG A N 1
ATOM 983 C CA . ARG A 1 124 ? -23.575 0.542 -4.361 1.00 78.44 124 ARG A CA 1
ATOM 984 C C . ARG A 1 124 ? -25.002 0.379 -4.887 1.00 78.44 124 ARG A C 1
ATOM 986 O O . ARG A 1 124 ? -25.161 -0.045 -6.021 1.00 78.44 124 ARG A O 1
ATOM 993 N N . ILE A 1 125 ? -26.017 0.734 -4.096 1.00 71.06 125 ILE A N 1
ATOM 994 C CA . ILE A 1 125 ? -27.429 0.735 -4.526 1.00 71.06 125 ILE A CA 1
ATOM 995 C C . ILE A 1 125 ? -27.702 1.865 -5.531 1.00 71.06 125 ILE A C 1
ATOM 997 O O . ILE A 1 125 ? -28.526 1.706 -6.425 1.00 71.06 125 ILE A O 1
ATOM 1001 N N . LYS A 1 126 ? -27.010 3.003 -5.398 1.00 62.78 126 LYS A N 1
ATOM 1002 C CA . LYS A 1 126 ? -27.135 4.150 -6.312 1.00 62.78 126 LYS A CA 1
ATOM 1003 C C . LYS A 1 126 ? -26.317 4.008 -7.601 1.00 62.78 126 LYS A C 1
ATOM 1005 O O . LYS A 1 126 ? -26.558 4.764 -8.540 1.00 62.78 126 LYS A O 1
ATOM 1010 N N . ALA A 1 127 ? -25.355 3.087 -7.660 1.00 53.09 127 ALA A N 1
ATOM 1011 C CA . ALA A 1 127 ? -24.612 2.815 -8.884 1.00 53.09 127 ALA A CA 1
ATOM 1012 C C . ALA A 1 127 ? -25.549 2.147 -9.914 1.00 53.09 127 ALA A C 1
ATOM 1014 O O . ALA A 1 127 ? -26.199 1.159 -9.565 1.00 53.09 127 ALA A O 1
ATOM 1015 N N . PRO A 1 128 ? -25.643 2.652 -11.161 1.00 46.53 128 PRO A N 1
ATOM 1016 C CA . PRO A 1 128 ? -26.399 1.980 -12.213 1.00 46.53 128 PRO A CA 1
ATOM 1017 C C . PRO A 1 128 ? -25.919 0.529 -12.360 1.00 46.53 128 PRO A C 1
ATOM 1019 O O . PRO A 1 128 ? -24.719 0.286 -12.178 1.00 46.53 128 PRO A O 1
ATOM 1022 N N . PRO A 1 129 ? -26.800 -0.435 -12.693 1.00 48.34 129 PRO A N 1
ATOM 1023 C CA . PRO A 1 129 ? -26.347 -1.774 -13.045 1.00 48.34 129 PRO A CA 1
ATOM 1024 C C . PRO A 1 129 ? -25.299 -1.639 -14.152 1.00 48.34 129 PRO A C 1
ATOM 1026 O O . PRO A 1 129 ? -25.538 -0.959 -15.152 1.00 48.34 129 PRO A O 1
ATOM 1029 N N . ALA A 1 130 ? -24.111 -2.206 -13.923 1.00 54.50 130 ALA A N 1
ATOM 1030 C CA . ALA A 1 130 ? -23.086 -2.280 -14.951 1.00 54.50 130 ALA A CA 1
ATOM 1031 C C . ALA A 1 130 ? -23.732 -2.970 -16.153 1.00 54.50 130 ALA A C 1
ATOM 1033 O O . ALA A 1 130 ? -24.228 -4.085 -16.016 1.00 54.50 130 ALA A O 1
ATOM 1034 N N . LEU A 1 131 ? -23.820 -2.252 -17.273 1.00 44.19 131 LEU A N 1
ATOM 1035 C CA . LEU A 1 131 ? -24.285 -2.809 -18.532 1.00 44.19 131 LEU A CA 1
ATOM 1036 C C . LEU A 1 131 ? -23.406 -4.028 -18.808 1.00 44.19 131 LEU A C 1
ATOM 1038 O O . LEU A 1 131 ? -22.189 -3.878 -18.919 1.00 44.19 131 LEU A O 1
ATOM 1042 N N . ASP A 1 132 ? -24.014 -5.212 -18.841 1.00 44.41 132 ASP A N 1
ATOM 1043 C CA . ASP A 1 132 ? -23.392 -6.401 -19.404 1.00 44.41 132 ASP A CA 1
ATOM 1044 C C . ASP A 1 132 ? -22.894 -6.012 -20.804 1.00 44.41 132 ASP A C 1
ATOM 1046 O O . ASP A 1 132 ? -23.698 -5.760 -21.705 1.00 44.41 132 ASP A O 1
ATOM 1050 N N . GLU A 1 133 ? -21.577 -5.861 -20.974 1.00 44.59 133 GLU A N 1
ATOM 1051 C CA . GLU A 1 133 ? -20.995 -5.711 -22.305 1.00 44.59 133 GLU A CA 1
ATOM 1052 C C . GLU A 1 133 ? -21.313 -6.999 -23.080 1.00 44.59 133 GLU A C 1
ATOM 1054 O O . GLU A 1 133 ? -20.995 -8.093 -22.596 1.00 44.59 133 GLU A O 1
ATOM 1059 N N . PRO A 1 134 ? -21.977 -6.908 -24.246 1.00 48.59 134 PRO A N 1
ATOM 1060 C CA . PRO A 1 134 ? -22.257 -8.078 -25.052 1.00 48.59 134 PRO A CA 1
ATOM 1061 C C . PRO A 1 134 ? -20.935 -8.651 -25.566 1.00 48.59 134 PRO A C 1
ATOM 1063 O O . PRO A 1 134 ? -20.018 -7.917 -25.933 1.00 48.59 134 PRO A O 1
ATOM 1066 N N . ALA A 1 135 ? -20.845 -9.977 -25.559 1.00 45.81 135 ALA A N 1
ATOM 1067 C CA . ALA A 1 135 ? -19.771 -10.694 -26.218 1.00 45.81 135 ALA A CA 1
ATOM 1068 C C . ALA A 1 135 ? -19.902 -10.511 -27.737 1.00 45.81 135 ALA A C 1
ATOM 1070 O O . ALA A 1 135 ? -20.873 -11.003 -28.309 1.00 45.81 135 ALA A O 1
ATOM 1071 N N . ASP A 1 136 ? -18.915 -9.854 -28.344 1.00 45.28 136 ASP A N 1
ATOM 1072 C CA . ASP A 1 136 ? -18.563 -9.970 -29.764 1.00 45.28 136 ASP A CA 1
ATOM 1073 C C . ASP A 1 136 ? -17.114 -10.474 -29.881 1.00 45.28 136 ASP A C 1
ATOM 1075 O O . ASP A 1 136 ? -16.223 -9.911 -29.196 1.00 45.28 136 ASP A O 1
#

Radius of gyration: 18.17 Å; chains: 1; bounding box: 46×37×51 Å

pLDDT: mean 89.34, std 13.05, range [44.19, 98.06]

Foldseek 3Di:
DQCLVVDDALVVSLVVQLVVQVVQLVVVCVVCVVVPDRDDPVNRLVVVLVCCVVSVHPPLVVSLVCSVVRPDPVPCDDSSVVSSVSSVVSVVCVVPPACVSVVHDNVVRVVVVVVVVVVVVVVVVPDPPDPPDDDD

InterPro domains:
  IPR003123 VPS9 domain [PF02204] (2-97)
  IPR003123 VPS9 domain [PS51205] (1-103)
  IPR003123 VPS9 domain [SM00167] (1-112)
  IPR037191 VPS9 domain superfamily [G3DSA:1.20.1050.80] (1-121)
  IPR037191 VPS9 domain superfamily [SSF109993] (2-113)
  IPR045046 Vacuolar protein sorting-associated protein 9-like [PTHR23101] (2-123)

Sequence (136 aa):
VQKINAFKAPREKLLCILNCCRVINNLLLNASMSENRVPGADDFLPVLIYVMIKANPPQLHSNLKFIQLYRRQAELVSEAAYYFTNLVSAKSFIVDLDAKSLSIDETEFQESMQAARLVIRETRIKAPPALDEPAD

Secondary structure (DSSP, 8-state):
-GGGGG--SHHHHHHHHHHHHHHHHHHHHHHHTTTT----HHHHHHHHHHHHHHH--TTHHHHHHHHHHHS-GGGS-HHHHHHHHHHHHHHHHHHT--HHHHT--HHHHHHHHHHHHHHHHHHHHHSPPPP-----